Protein AF-A0A2A4AJT2-F1 (afdb_monomer)

Sequence (82 aa):
MLNNLSKVLITQPLESRADLYSALGTIRGCNTCTAPHNLDDLADFLREHKVETIVSSAWKLSTTDTAAVLEVLGDNGVRLFR

Secondary structure (DSSP, 8-state):
-----SEEEE-S-B-SHHHHHHHHHT-TT-TT-PPPSSHHHHHHHHHHTT--EEEES-B---HHHHHHHHHHHHHTT-EEE-

Radius of gyration: 11.41 Å; Cα contacts (8 Å, |Δi|>4): 126; chains: 1; bounding box: 29×21×27 Å

Structure (mmCIF, N/CA/C/O backbone):
data_AF-A0A2A4AJT2-F1
#
_entry.id   AF-A0A2A4AJT2-F1
#
loop_
_atom_site.group_PDB
_atom_site.id
_atom_site.type_symbol
_atom_site.label_atom_id
_atom_site.label_alt_id
_atom_site.label_comp_id
_atom_site.label_asym_id
_atom_site.label_entity_id
_atom_site.label_seq_id
_atom_site.pdbx_PDB_ins_code
_atom_site.Cartn_x
_atom_site.Cartn_y
_atom_site.Cartn_z
_atom_site.occupancy
_atom_site.B_iso_or_equiv
_atom_site.auth_seq_id
_atom_site.auth_comp_id
_atom_site.auth_asym_id
_atom_site.auth_atom_id
_atom_site.pdbx_PDB_model_num
ATOM 1 N N . MET A 1 1 ? 15.558 5.460 -15.485 1.00 44.16 1 MET A N 1
ATOM 2 C CA . MET A 1 1 ? 15.925 4.233 -14.747 1.00 44.16 1 MET A CA 1
ATOM 3 C C . MET A 1 1 ? 14.689 3.791 -13.993 1.00 44.16 1 MET A C 1
ATOM 5 O O . MET A 1 1 ? 14.148 4.607 -13.263 1.00 44.16 1 MET A O 1
ATOM 9 N N . LEU A 1 2 ? 14.195 2.574 -14.228 1.00 50.41 2 LEU A N 1
ATOM 10 C CA . LEU A 1 2 ? 13.115 2.012 -13.414 1.00 50.41 2 LEU A CA 1
ATOM 11 C C . LEU A 1 2 ? 13.712 1.677 -12.048 1.00 50.41 2 LEU A C 1
ATOM 13 O O . LEU A 1 2 ? 14.589 0.817 -11.956 1.00 50.41 2 LEU A O 1
ATOM 17 N N . ASN A 1 3 ? 13.288 2.386 -11.009 1.00 61.75 3 ASN A N 1
ATOM 18 C CA . ASN A 1 3 ? 13.677 2.035 -9.656 1.00 61.75 3 ASN A CA 1
ATOM 19 C C . ASN A 1 3 ? 12.934 0.771 -9.252 1.00 61.75 3 ASN A C 1
ATOM 21 O O . ASN A 1 3 ? 11.709 0.756 -9.201 1.00 61.75 3 ASN A O 1
ATOM 25 N N . ASN A 1 4 ? 13.696 -0.290 -9.008 1.00 74.56 4 ASN A N 1
ATOM 26 C CA . ASN A 1 4 ? 13.162 -1.563 -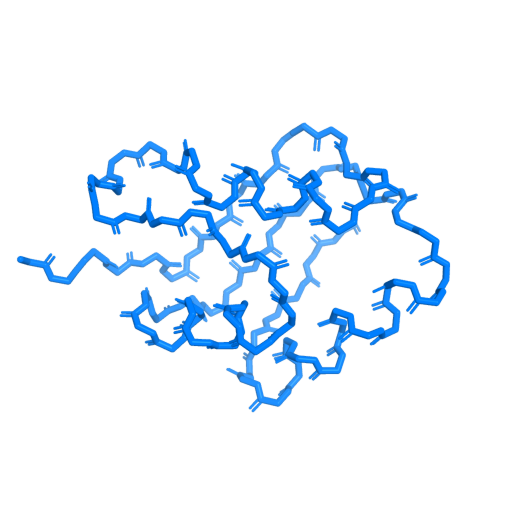8.564 1.00 74.56 4 ASN A CA 1
ATOM 27 C C . ASN A 1 4 ? 12.920 -1.496 -7.049 1.00 74.56 4 ASN A C 1
ATOM 29 O O . ASN A 1 4 ? 13.872 -1.531 -6.265 1.00 74.56 4 ASN A O 1
ATOM 33 N N . LEU A 1 5 ? 11.652 -1.376 -6.652 1.00 83.62 5 LEU A N 1
ATOM 34 C CA . LEU A 1 5 ? 11.204 -1.310 -5.261 1.00 83.62 5 LEU A CA 1
ATOM 35 C C . LEU A 1 5 ? 10.715 -2.677 -4.770 1.00 83.62 5 LEU A C 1
ATOM 37 O O . LEU A 1 5 ? 9.674 -2.771 -4.126 1.00 83.62 5 LEU A O 1
ATOM 41 N N . SER A 1 6 ? 11.484 -3.738 -5.041 1.00 89.88 6 SER A N 1
ATOM 42 C CA . SER A 1 6 ? 11.147 -5.115 -4.634 1.00 89.88 6 SER A CA 1
ATOM 43 C C . SER A 1 6 ? 10.644 -5.232 -3.188 1.00 89.88 6 SER A C 1
ATOM 45 O O . SER A 1 6 ? 9.736 -6.016 -2.911 1.00 89.88 6 SER A O 1
ATOM 47 N N . LYS A 1 7 ? 11.181 -4.421 -2.265 1.00 92.50 7 LYS A N 1
ATOM 48 C CA . LYS A 1 7 ? 10.721 -4.334 -0.876 1.00 92.50 7 LYS A CA 1
ATOM 49 C C . LYS A 1 7 ? 10.464 -2.889 -0.471 1.00 92.50 7 LYS A C 1
ATOM 51 O O . LYS A 1 7 ? 11.369 -2.058 -0.531 1.00 92.50 7 LYS A O 1
ATOM 56 N N . VAL A 1 8 ? 9.259 -2.628 0.023 1.00 93.25 8 VAL A N 1
ATOM 57 C CA . VAL A 1 8 ? 8.842 -1.333 0.565 1.00 93.25 8 VAL A CA 1
ATOM 58 C C . VAL A 1 8 ? 8.613 -1.474 2.066 1.00 93.25 8 VAL A C 1
ATOM 60 O O . VAL A 1 8 ? 7.846 -2.329 2.503 1.00 93.25 8 VAL A O 1
ATOM 63 N N . LEU A 1 9 ? 9.281 -0.635 2.859 1.00 94.06 9 LEU A N 1
ATOM 64 C CA . LEU A 1 9 ? 9.085 -0.543 4.305 1.00 94.06 9 LEU A CA 1
ATOM 65 C C . LEU A 1 9 ? 8.361 0.763 4.635 1.00 94.06 9 LEU A C 1
ATOM 67 O O . LEU A 1 9 ? 8.873 1.844 4.351 1.00 94.06 9 LEU A O 1
ATOM 71 N N . ILE A 1 10 ? 7.202 0.649 5.275 1.00 94.69 10 ILE A N 1
ATOM 72 C CA . ILE A 1 10 ? 6.386 1.767 5.739 1.00 94.69 10 ILE A CA 1
ATOM 73 C C . ILE A 1 10 ? 6.397 1.750 7.265 1.00 94.69 10 ILE A C 1
ATOM 75 O O . ILE A 1 10 ? 5.908 0.812 7.895 1.00 94.69 10 ILE A O 1
ATOM 79 N N . THR A 1 11 ? 6.997 2.778 7.861 1.00 94.44 11 THR A N 1
ATOM 80 C CA . THR A 1 11 ? 7.175 2.872 9.318 1.00 94.44 11 THR A CA 1
ATOM 81 C C . THR A 1 11 ? 6.167 3.790 10.007 1.00 94.44 11 THR A C 1
ATOM 83 O O . THR A 1 11 ? 6.054 3.745 11.233 1.00 94.44 11 THR A O 1
ATOM 86 N N . GLN A 1 12 ? 5.445 4.617 9.246 1.00 93.75 12 GLN A N 1
ATOM 87 C CA . GLN A 1 12 ? 4.383 5.477 9.767 1.00 93.75 12 GLN A CA 1
ATOM 88 C C . GLN A 1 12 ? 3.066 4.700 9.948 1.00 93.75 12 GLN A C 1
ATOM 90 O O . GLN A 1 12 ? 2.837 3.728 9.224 1.00 93.75 12 GLN A O 1
ATOM 95 N N . PRO A 1 13 ? 2.181 5.118 10.874 1.00 95.25 13 PRO A N 1
ATOM 96 C CA . PRO A 1 13 ? 0.837 4.561 10.981 1.00 95.25 13 PRO A CA 1
ATOM 97 C C . PRO A 1 13 ? 0.044 4.745 9.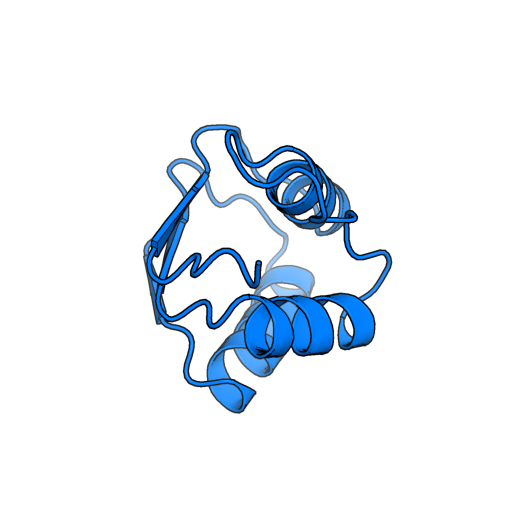688 1.00 95.25 13 PRO A C 1
ATOM 99 O O . PRO A 1 13 ? 0.035 5.829 9.109 1.00 95.25 13 PRO A O 1
ATOM 102 N N . LEU A 1 14 ? -0.635 3.682 9.264 1.00 96.56 14 LEU A N 1
ATOM 103 C CA . LEU A 1 14 ? -1.560 3.703 8.140 1.00 96.56 14 LEU A CA 1
ATOM 104 C C . LEU A 1 14 ? -2.978 3.589 8.689 1.00 96.56 14 LEU A C 1
ATOM 106 O O . LEU A 1 14 ? -3.383 2.496 9.081 1.00 96.56 14 LEU A O 1
ATOM 110 N N . GLU A 1 15 ? -3.717 4.695 8.753 1.00 96.94 15 GLU A N 1
ATOM 111 C CA . GLU A 1 15 ? -5.088 4.741 9.292 1.00 96.94 15 GLU A CA 1
ATOM 112 C C . GLU A 1 15 ? -6.133 4.772 8.167 1.00 96.94 15 GLU A C 1
ATOM 114 O O . GLU A 1 15 ? -7.275 4.349 8.344 1.00 96.94 15 GLU A O 1
ATOM 119 N N . SER A 1 16 ? -5.716 5.189 6.973 1.00 96.81 16 SER A N 1
ATOM 120 C CA . SER A 1 16 ? -6.530 5.287 5.769 1.00 96.81 16 SER A CA 1
ATOM 121 C C . SER A 1 16 ? -5.762 4.844 4.516 1.00 96.81 16 SER A C 1
ATOM 123 O O . SER A 1 16 ? -4.534 4.730 4.510 1.00 9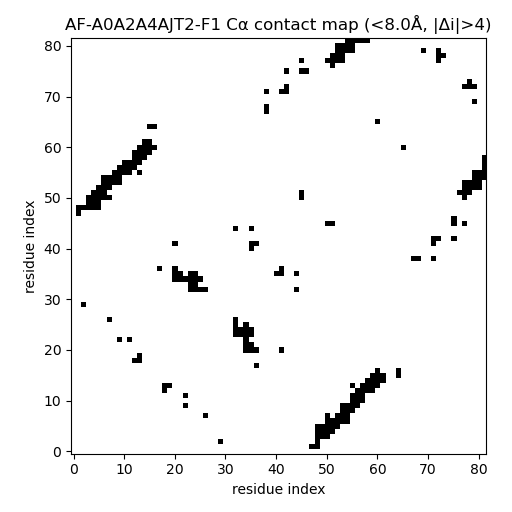6.81 16 SER A O 1
ATOM 125 N N . ARG A 1 17 ? -6.481 4.643 3.403 1.00 96.25 17 ARG A N 1
ATOM 126 C CA . ARG A 1 17 ? -5.854 4.425 2.085 1.00 96.25 17 ARG A CA 1
ATOM 127 C C . ARG A 1 17 ? -4.983 5.607 1.648 1.00 96.25 17 ARG A C 1
ATOM 129 O O . ARG A 1 17 ? -3.940 5.392 1.045 1.00 96.25 17 ARG A O 1
ATOM 136 N N . ALA A 1 18 ? -5.372 6.835 1.995 1.00 95.62 18 ALA A N 1
ATOM 137 C CA . ALA A 1 18 ? -4.596 8.027 1.667 1.00 95.62 18 ALA A CA 1
ATOM 138 C C . ALA A 1 18 ? -3.212 8.015 2.337 1.00 95.62 18 ALA A C 1
ATOM 140 O O . ALA A 1 18 ? -2.228 8.390 1.700 1.00 95.62 18 ALA A O 1
ATOM 141 N N . ASP A 1 19 ? -3.114 7.512 3.573 1.00 96.06 19 ASP A N 1
ATOM 142 C CA . ASP A 1 19 ? -1.827 7.371 4.266 1.00 96.06 19 ASP A CA 1
ATOM 143 C C . ASP A 1 19 ? -0.914 6.379 3.547 1.00 96.06 19 ASP A C 1
ATOM 145 O O . ASP A 1 19 ? 0.280 6.637 3.389 1.00 96.06 19 ASP A O 1
ATOM 149 N N . LEU A 1 20 ? -1.479 5.260 3.075 1.00 95.88 20 LEU A N 1
ATOM 150 C CA . LEU A 1 20 ? -0.740 4.267 2.296 1.00 95.88 20 LEU A CA 1
ATOM 151 C C . LEU A 1 20 ? -0.213 4.896 1.006 1.00 95.88 20 LEU A C 1
ATOM 153 O O . LEU A 1 20 ? 0.968 4.772 0.691 1.00 95.88 20 LEU A O 1
ATOM 157 N N . TYR A 1 21 ? -1.071 5.598 0.272 1.00 96.25 21 TYR A N 1
ATOM 158 C CA . TYR A 1 21 ? -0.681 6.193 -0.998 1.00 96.25 21 TYR A CA 1
ATOM 159 C C . TYR A 1 21 ? 0.374 7.288 -0.828 1.00 96.25 21 TYR A C 1
ATOM 161 O O . TYR A 1 21 ? 1.360 7.330 -1.566 1.00 96.25 21 TYR A O 1
ATOM 169 N N . SER A 1 22 ? 0.213 8.134 0.190 1.00 94.75 22 SER A N 1
ATOM 170 C CA . SER A 1 22 ? 1.192 9.161 0.541 1.00 94.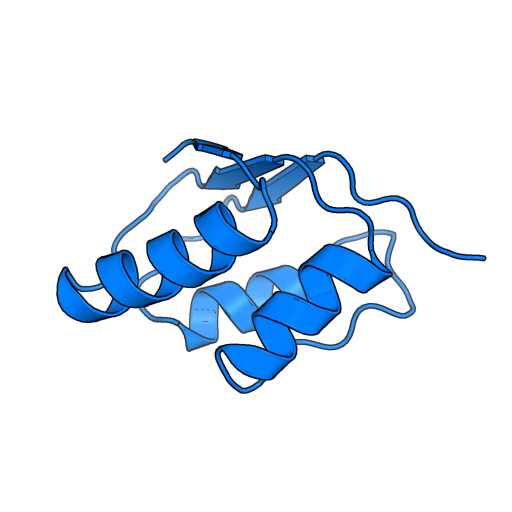75 22 SER A CA 1
ATOM 171 C C . SER A 1 22 ? 2.542 8.548 0.934 1.00 94.75 22 SER A C 1
ATOM 173 O O . SER A 1 22 ? 3.591 9.020 0.487 1.00 94.75 22 SER A O 1
ATOM 175 N N . ALA A 1 23 ? 2.536 7.449 1.698 1.00 94.19 23 ALA A N 1
ATOM 176 C CA . ALA A 1 23 ? 3.755 6.721 2.045 1.00 94.19 23 ALA A CA 1
ATOM 177 C C . ALA A 1 23 ? 4.478 6.178 0.798 1.00 94.19 23 ALA A C 1
ATOM 179 O O . ALA A 1 23 ? 5.700 6.279 0.704 1.00 94.19 23 ALA A O 1
ATOM 180 N N . LEU A 1 24 ? 3.740 5.658 -0.190 1.00 93.00 24 LEU A N 1
ATOM 181 C CA . LEU A 1 24 ? 4.317 5.168 -1.450 1.00 93.00 24 LEU A CA 1
ATOM 182 C C . LEU A 1 24 ? 4.908 6.298 -2.309 1.00 93.00 24 LEU A C 1
ATOM 184 O O . LEU A 1 24 ? 5.982 6.139 -2.890 1.00 93.00 24 LEU A O 1
ATOM 188 N N . GLY A 1 25 ? 4.263 7.466 -2.334 1.00 90.12 25 GLY A N 1
ATOM 189 C CA . GLY A 1 25 ? 4.769 8.647 -3.041 1.00 90.12 25 GLY A CA 1
ATOM 190 C C . GLY A 1 25 ? 5.987 9.313 -2.392 1.00 90.12 25 GLY A C 1
ATOM 191 O O . GLY A 1 25 ? 6.613 10.173 -3.002 1.00 90.12 25 GLY A O 1
ATOM 192 N N . THR A 1 26 ? 6.346 8.934 -1.163 1.00 89.75 26 THR A N 1
ATOM 193 C CA . THR A 1 26 ? 7.459 9.540 -0.407 1.00 89.75 26 THR A CA 1
ATOM 194 C C . THR A 1 26 ? 8.637 8.584 -0.194 1.00 89.75 26 THR A C 1
ATOM 196 O O . THR A 1 26 ? 9.546 8.865 0.595 1.00 89.75 26 THR A O 1
ATOM 199 N N . ILE A 1 27 ? 8.672 7.465 -0.929 1.00 88.12 27 ILE A N 1
ATOM 200 C CA . ILE A 1 27 ? 9.750 6.473 -0.845 1.00 88.12 27 ILE A CA 1
ATOM 201 C C . ILE A 1 27 ? 11.092 7.113 -1.212 1.00 88.12 27 ILE A C 1
ATOM 203 O O . ILE A 1 27 ? 11.330 7.564 -2.337 1.00 88.12 27 ILE A O 1
ATOM 207 N N . ARG A 1 28 ? 12.022 7.102 -0.251 1.00 79.75 28 ARG A N 1
ATOM 208 C CA . ARG A 1 28 ? 13.373 7.625 -0.464 1.00 79.75 28 ARG A CA 1
ATOM 209 C C . ARG A 1 28 ? 14.080 6.871 -1.580 1.00 79.75 28 ARG A C 1
ATOM 211 O O . ARG A 1 28 ? 14.080 5.646 -1.627 1.00 79.75 28 ARG A O 1
ATOM 218 N N . GLY A 1 29 ? 14.737 7.631 -2.446 1.00 75.62 29 GLY A N 1
ATOM 219 C CA . GLY A 1 29 ? 15.447 7.088 -3.594 1.00 75.62 29 GLY A CA 1
ATOM 220 C C . GLY A 1 29 ? 14.552 6.842 -4.802 1.00 75.62 29 GLY A C 1
ATOM 221 O O . GLY A 1 29 ? 15.111 6.545 -5.847 1.00 75.62 29 GLY A O 1
ATOM 222 N N . CYS A 1 30 ? 13.225 7.018 -4.712 1.00 80.00 30 CYS A N 1
ATOM 223 C CA . CYS A 1 30 ? 12.307 6.925 -5.845 1.00 80.00 30 CYS A CA 1
ATOM 224 C C . CYS A 1 30 ? 11.842 8.290 -6.362 1.00 80.00 30 CYS A C 1
ATOM 226 O O . CYS A 1 30 ? 10.751 8.754 -6.061 1.00 80.00 30 CYS A O 1
ATOM 228 N N . ASN A 1 31 ? 12.669 8.917 -7.201 1.00 75.62 31 ASN A N 1
ATOM 229 C CA . ASN A 1 31 ? 12.397 10.259 -7.733 1.00 75.62 31 ASN A CA 1
ATOM 230 C C . ASN A 1 31 ? 11.233 10.311 -8.739 1.00 75.62 31 ASN A C 1
ATOM 232 O O . ASN A 1 31 ? 10.780 11.398 -9.079 1.00 75.62 31 ASN A O 1
ATOM 236 N N . THR A 1 32 ? 10.788 9.161 -9.250 1.00 78.56 32 THR A N 1
ATOM 237 C CA . THR A 1 32 ? 9.653 9.052 -10.180 1.00 78.56 32 THR A CA 1
ATOM 238 C C . THR A 1 32 ? 8.399 8.485 -9.522 1.00 78.56 32 THR A C 1
ATOM 240 O O . THR A 1 32 ? 7.378 8.378 -10.192 1.00 78.56 32 THR A O 1
ATOM 243 N N . CYS A 1 33 ? 8.463 8.101 -8.243 1.00 83.25 33 CYS A N 1
ATOM 244 C CA . CYS A 1 33 ? 7.301 7.573 -7.542 1.00 83.25 33 CYS A CA 1
ATOM 245 C C . CYS A 1 33 ? 6.303 8.703 -7.317 1.00 83.25 33 CYS A C 1
ATOM 247 O O . CYS A 1 33 ? 6.572 9.644 -6.573 1.00 83.25 33 CYS A O 1
ATOM 249 N N . THR A 1 34 ? 5.146 8.593 -7.958 1.00 86.81 34 THR A N 1
ATOM 250 C CA . THR A 1 34 ? 4.002 9.459 -7.678 1.00 86.81 34 THR A CA 1
ATOM 251 C C . THR A 1 34 ? 3.072 8.715 -6.732 1.00 86.81 34 THR A C 1
ATOM 253 O O . THR A 1 34 ? 2.898 7.504 -6.863 1.00 86.81 34 THR A O 1
ATOM 256 N N . ALA A 1 35 ? 2.510 9.421 -5.749 1.00 91.50 35 ALA A N 1
ATOM 257 C CA . ALA A 1 35 ? 1.527 8.827 -4.853 1.00 91.50 35 ALA A CA 1
ATOM 258 C C . ALA A 1 35 ? 0.316 8.338 -5.670 1.00 91.50 35 ALA A C 1
ATOM 260 O O . ALA A 1 35 ? -0.195 9.107 -6.487 1.00 91.50 35 ALA A O 1
ATOM 261 N N . PRO A 1 36 ? -0.163 7.104 -5.449 1.00 94.81 36 PRO A N 1
ATOM 262 C CA . PRO A 1 36 ? -1.448 6.677 -5.987 1.00 94.81 36 PRO A CA 1
ATOM 263 C C . PRO A 1 36 ? -2.596 7.579 -5.503 1.00 94.81 36 PRO A C 1
ATOM 265 O O . PRO A 1 36 ? -2.525 8.160 -4.420 1.00 94.81 36 PRO A O 1
ATOM 268 N N . HIS A 1 37 ? -3.691 7.673 -6.253 1.00 94.81 37 HIS A N 1
ATOM 269 C CA . HIS A 1 37 ? -4.887 8.404 -5.803 1.00 94.81 37 HIS A CA 1
ATOM 270 C C . HIS A 1 37 ? -6.077 7.474 -5.550 1.00 94.81 37 HIS A C 1
ATOM 272 O O . HIS A 1 37 ? -7.036 7.849 -4.873 1.00 94.81 37 HIS A O 1
ATOM 278 N N . ASN A 1 38 ? -6.021 6.250 -6.069 1.00 96.56 38 ASN A N 1
ATOM 279 C CA . ASN A 1 38 ? -7.069 5.242 -5.973 1.00 96.56 38 ASN A CA 1
ATOM 280 C C . ASN A 1 38 ? -6.457 3.818 -6.021 1.00 96.56 38 ASN A C 1
ATOM 282 O O . ASN A 1 38 ? -5.239 3.656 -5.959 1.00 96.56 38 ASN A O 1
ATOM 286 N N . LEU A 1 39 ? -7.306 2.786 -6.060 1.00 97.31 39 LEU A N 1
ATOM 287 C CA . LEU A 1 39 ? -6.873 1.381 -6.064 1.00 97.31 39 LEU A CA 1
ATOM 288 C C . LEU A 1 39 ? -6.271 0.931 -7.406 1.00 97.31 39 LEU A C 1
ATOM 290 O O . LEU A 1 39 ? -5.379 0.085 -7.407 1.00 97.31 39 LEU A O 1
ATOM 294 N N . ASP A 1 40 ? -6.709 1.516 -8.517 1.00 97.06 40 ASP A N 1
ATOM 295 C CA . ASP A 1 40 ? -6.162 1.237 -9.846 1.00 97.06 40 ASP A CA 1
ATOM 296 C C . ASP A 1 40 ? -4.761 1.848 -9.976 1.00 97.06 40 ASP A C 1
ATOM 298 O O . ASP A 1 40 ? -3.811 1.146 -10.316 1.00 97.06 40 ASP A O 1
ATOM 302 N N . ASP A 1 41 ? -4.596 3.106 -9.553 1.00 96.75 41 ASP A N 1
ATOM 303 C CA . ASP A 1 41 ? -3.290 3.767 -9.457 1.00 96.75 41 ASP A CA 1
ATOM 304 C C . ASP A 1 41 ? -2.332 2.974 -8.550 1.00 96.75 41 ASP A C 1
ATOM 306 O O . ASP A 1 41 ? -1.127 2.924 -8.797 1.00 96.75 41 ASP A O 1
ATOM 310 N N . LEU A 1 42 ? -2.849 2.351 -7.479 1.00 97.31 42 LEU A N 1
ATOM 311 C CA . LEU A 1 42 ? -2.052 1.470 -6.627 1.00 97.31 42 LEU A CA 1
ATOM 312 C C . LEU A 1 42 ? -1.599 0.237 -7.415 1.00 97.31 42 LEU A C 1
ATOM 314 O O . LEU A 1 42 ? -0.421 -0.105 -7.360 1.00 97.31 42 LEU A O 1
ATOM 318 N N . ALA A 1 43 ? -2.496 -0.426 -8.146 1.00 96.81 43 ALA A N 1
ATOM 319 C CA . ALA A 1 43 ? -2.144 -1.583 -8.964 1.00 96.81 43 ALA A CA 1
ATOM 320 C C . ALA A 1 43 ? -1.054 -1.239 -9.994 1.00 96.81 43 ALA A C 1
ATOM 322 O O . ALA A 1 43 ? -0.082 -1.986 -10.142 1.00 96.81 43 ALA A O 1
ATOM 323 N N . ASP A 1 44 ? -1.182 -0.090 -10.655 1.00 95.31 44 ASP A N 1
ATOM 324 C CA . ASP A 1 44 ? -0.208 0.392 -11.633 1.00 95.31 44 ASP A CA 1
ATOM 325 C C . ASP A 1 44 ? 1.138 0.702 -10.977 1.00 95.31 44 ASP A C 1
ATOM 327 O O . ASP A 1 44 ? 2.168 0.202 -11.436 1.00 95.31 44 ASP A O 1
ATOM 331 N N . PHE A 1 45 ? 1.137 1.383 -9.827 1.00 94.62 45 PHE A N 1
ATOM 332 C CA . PHE A 1 45 ? 2.351 1.645 -9.051 1.00 94.62 45 PHE A CA 1
ATOM 333 C C . PHE A 1 45 ? 3.118 0.353 -8.721 1.00 94.62 45 PHE A C 1
ATOM 335 O O . PHE A 1 45 ? 4.340 0.284 -8.886 1.00 94.62 45 PHE A O 1
ATOM 342 N N . LEU A 1 46 ? 2.419 -0.694 -8.267 1.00 94.75 46 LEU A N 1
ATOM 343 C CA . LEU A 1 46 ? 3.047 -1.970 -7.903 1.00 94.75 46 LEU A CA 1
ATOM 344 C C . LEU A 1 46 ? 3.727 -2.630 -9.110 1.00 94.75 46 LEU A C 1
ATOM 346 O O . LEU A 1 46 ? 4.847 -3.136 -8.980 1.00 94.75 46 LEU A O 1
ATOM 350 N N . ARG A 1 47 ? 3.082 -2.592 -10.283 1.00 93.88 47 ARG A N 1
ATOM 351 C CA . ARG A 1 47 ? 3.609 -3.165 -11.532 1.00 93.88 47 ARG A CA 1
ATOM 352 C C . ARG A 1 47 ? 4.791 -2.369 -12.066 1.00 93.88 47 ARG A C 1
ATOM 354 O O . ARG A 1 47 ? 5.830 -2.953 -12.379 1.00 93.88 47 ARG A O 1
ATOM 361 N N . GLU A 1 48 ? 4.648 -1.050 -12.148 1.00 92.31 48 GLU A N 1
ATOM 362 C CA . GLU A 1 48 ? 5.670 -0.148 -12.683 1.00 92.31 48 GLU A CA 1
ATOM 363 C C . GLU A 1 48 ? 6.965 -0.218 -11.873 1.00 92.31 48 GLU A C 1
ATOM 365 O O . GLU A 1 48 ? 8.062 -0.294 -12.437 1.00 92.31 48 GLU A O 1
ATOM 370 N N . HIS A 1 49 ? 6.844 -0.265 -10.545 1.00 91.38 49 HIS A N 1
ATOM 371 C CA . HIS A 1 49 ? 7.986 -0.286 -9.634 1.00 91.38 49 HIS A CA 1
ATOM 372 C C . HIS A 1 49 ? 8.434 -1.691 -9.216 1.00 91.38 49 HIS A C 1
ATOM 374 O O . HIS A 1 49 ? 9.399 -1.817 -8.456 1.00 91.38 49 HIS A O 1
ATOM 380 N N . LYS A 1 50 ? 7.787 -2.743 -9.742 1.00 92.44 50 LYS A N 1
ATOM 381 C CA . LYS A 1 50 ? 8.076 -4.158 -9.447 1.00 92.44 50 LYS A CA 1
ATOM 382 C C . LYS A 1 50 ? 8.117 -4.441 -7.945 1.00 92.44 50 LYS A C 1
ATOM 384 O O . LYS A 1 50 ? 9.053 -5.056 -7.434 1.00 92.44 50 LYS A O 1
ATOM 389 N N . VAL A 1 51 ? 7.116 -3.938 -7.233 1.00 94.00 51 VAL A N 1
ATOM 390 C CA . VAL A 1 51 ? 6.988 -4.173 -5.796 1.00 94.00 51 VAL A CA 1
ATOM 391 C C . VAL A 1 51 ? 6.611 -5.633 -5.580 1.00 94.00 51 VAL A C 1
ATOM 393 O O . VAL A 1 51 ? 5.627 -6.102 -6.133 1.00 94.00 51 VAL A O 1
ATOM 396 N N . GLU A 1 52 ? 7.368 -6.355 -4.757 1.00 96.38 52 GLU A N 1
ATOM 397 C CA . GLU A 1 52 ? 7.075 -7.759 -4.427 1.00 96.38 52 GLU A CA 1
ATOM 398 C C . GLU A 1 52 ? 6.604 -7.911 -2.980 1.00 96.38 52 GLU A C 1
ATOM 400 O O . GLU A 1 52 ? 5.977 -8.902 -2.595 1.00 96.38 52 GLU A O 1
ATOM 405 N N . THR A 1 53 ? 6.981 -6.976 -2.108 1.00 96.69 53 THR A N 1
ATOM 406 C CA . THR A 1 53 ? 6.699 -7.063 -0.678 1.00 96.69 53 THR A CA 1
ATOM 407 C C . THR A 1 53 ? 6.547 -5.681 -0.056 1.00 96.69 53 THR A C 1
ATOM 409 O O . THR A 1 53 ? 7.415 -4.823 -0.210 1.00 96.69 53 THR A O 1
ATOM 412 N N . ILE A 1 54 ? 5.474 -5.504 0.711 1.00 96.31 54 ILE A N 1
ATOM 413 C CA . ILE A 1 54 ? 5.231 -4.342 1.564 1.00 96.31 54 ILE A CA 1
ATOM 414 C C . ILE A 1 54 ? 5.300 -4.800 3.021 1.00 96.31 54 ILE A C 1
ATOM 416 O O . ILE A 1 54 ? 4.666 -5.781 3.407 1.00 96.31 54 ILE A O 1
ATOM 420 N N . VAL A 1 55 ? 6.074 -4.085 3.831 1.00 96.50 55 VAL A N 1
ATOM 421 C CA . VAL A 1 55 ? 6.144 -4.263 5.283 1.00 96.50 55 VAL A CA 1
ATOM 422 C C . VAL A 1 55 ? 5.620 -2.992 5.936 1.00 96.50 55 VAL A C 1
ATOM 424 O O . VAL A 1 55 ? 6.180 -1.920 5.724 1.00 96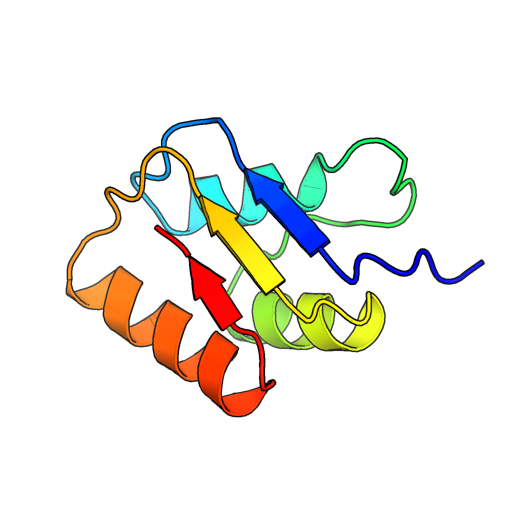.50 55 VAL A O 1
ATOM 427 N N . SER A 1 56 ? 4.561 -3.108 6.727 1.00 96.69 56 SER A N 1
ATOM 428 C CA . SER A 1 56 ? 3.954 -2.015 7.482 1.00 96.69 56 SER A CA 1
ATOM 429 C C . SER A 1 56 ? 4.181 -2.237 8.973 1.00 96.69 56 SER A C 1
ATOM 431 O O . SER A 1 56 ? 3.825 -3.285 9.495 1.00 96.69 56 SER A O 1
ATOM 433 N N . SER A 1 57 ? 4.734 -1.251 9.678 1.00 94.81 57 SER A N 1
ATOM 434 C CA . SER A 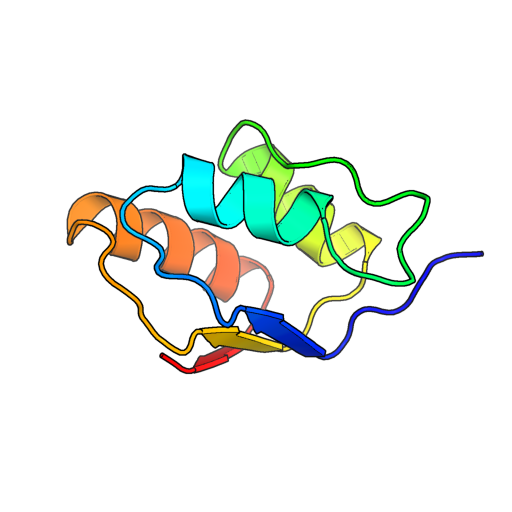1 57 ? 4.922 -1.332 11.136 1.00 94.81 57 SER A CA 1
ATOM 435 C C . SER A 1 57 ? 3.627 -1.131 11.932 1.00 94.81 57 SER A C 1
ATOM 437 O O . SER A 1 57 ? 3.543 -1.553 13.083 1.00 94.81 57 SER A O 1
ATOM 439 N N . ALA A 1 58 ? 2.645 -0.434 11.355 1.00 95.62 58 ALA A N 1
ATOM 440 C CA . ALA A 1 58 ? 1.434 -0.015 12.051 1.00 95.62 58 ALA A CA 1
ATOM 441 C C . ALA A 1 58 ? 0.239 0.044 11.088 1.00 95.62 58 ALA A C 1
ATOM 443 O O . ALA A 1 58 ? -0.159 1.111 10.619 1.00 95.62 58 ALA A O 1
ATOM 444 N N . TRP A 1 59 ? -0.343 -1.125 10.807 1.00 96.88 59 TRP A N 1
ATOM 445 C CA . TRP A 1 59 ? -1.524 -1.252 9.952 1.00 96.88 59 TRP A CA 1
ATOM 446 C C . TRP A 1 59 ? -2.815 -1.032 10.744 1.00 96.88 59 TRP A C 1
ATOM 448 O O . TRP A 1 59 ? -3.214 -1.880 11.542 1.00 96.88 59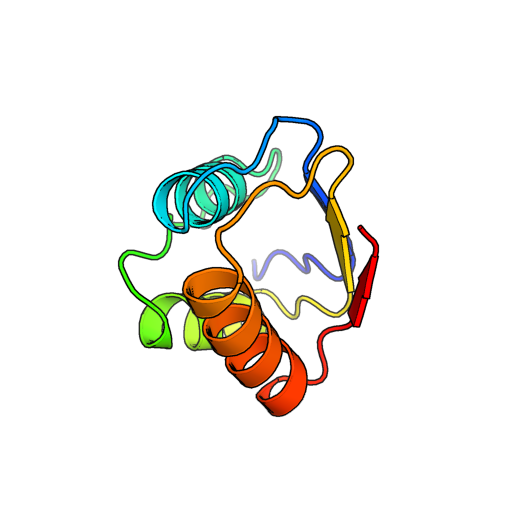 TRP A O 1
ATOM 458 N N . LYS A 1 60 ? -3.480 0.101 10.515 1.00 97.19 60 LYS A N 1
ATOM 459 C CA . LYS A 1 60 ? -4.712 0.509 11.210 1.00 97.19 60 LYS A CA 1
ATOM 460 C C . LYS A 1 60 ? -5.865 0.859 10.262 1.00 97.19 60 LYS A C 1
ATOM 462 O O . LYS A 1 60 ? -6.859 1.423 10.710 1.00 97.19 60 LYS A O 1
ATOM 467 N N . LEU A 1 61 ? -5.753 0.523 8.974 1.00 96.44 61 LEU A N 1
ATOM 468 C CA . LEU A 1 61 ? -6.851 0.669 8.017 1.00 96.44 61 LEU A CA 1
ATOM 469 C C . LEU A 1 61 ? -8.111 -0.035 8.533 1.00 96.44 61 LEU A C 1
ATOM 471 O O . LEU A 1 61 ? -8.035 -1.097 9.159 1.00 96.44 61 LEU A O 1
ATOM 475 N N . SER A 1 62 ? -9.276 0.514 8.182 1.00 97.12 62 SER A N 1
ATOM 476 C CA . SER A 1 62 ? -10.560 -0.152 8.407 1.00 97.12 62 SER A CA 1
ATOM 477 C C . SER A 1 62 ? -10.576 -1.559 7.789 1.00 97.12 62 SER A C 1
ATOM 479 O O . SER A 1 62 ? -9.796 -1.872 6.884 1.00 97.12 62 SER A O 1
ATOM 481 N N . THR A 1 63 ? -11.471 -2.432 8.252 1.00 96.62 63 THR A N 1
ATOM 482 C CA . THR A 1 63 ? -11.628 -3.780 7.677 1.00 96.62 63 THR A CA 1
ATOM 483 C C . THR A 1 63 ? -11.988 -3.728 6.193 1.00 96.62 63 THR A C 1
ATOM 485 O O . THR A 1 63 ? -11.432 -4.493 5.408 1.00 96.62 63 THR A O 1
ATOM 488 N N . THR A 1 64 ? -12.853 -2.789 5.802 1.00 96.81 64 THR A N 1
ATOM 489 C CA . THR A 1 64 ? -13.252 -2.558 4.408 1.00 96.81 64 THR A CA 1
ATOM 490 C C . THR A 1 64 ? -12.070 -2.116 3.547 1.00 96.81 64 THR A C 1
ATOM 492 O O . THR A 1 64 ? -11.807 -2.722 2.512 1.00 96.81 64 THR A O 1
ATOM 495 N N . ASP A 1 65 ? -11.315 -1.103 3.984 1.00 96.88 65 ASP A N 1
ATOM 496 C CA . ASP A 1 65 ? -10.152 -0.618 3.228 1.00 96.88 65 ASP A CA 1
ATOM 497 C C . ASP A 1 65 ? -9.041 -1.667 3.170 1.00 96.88 65 ASP A C 1
ATOM 499 O O . ASP A 1 65 ? -8.383 -1.835 2.147 1.00 96.88 65 ASP A O 1
ATOM 503 N N . THR A 1 66 ? -8.853 -2.403 4.264 1.00 97.38 66 THR A N 1
ATOM 504 C CA . THR A 1 66 ? -7.919 -3.523 4.334 1.00 97.38 66 THR A CA 1
ATOM 505 C C . THR A 1 66 ? -8.245 -4.580 3.286 1.00 97.38 66 THR A C 1
ATOM 507 O O . THR A 1 66 ? -7.337 -5.020 2.588 1.00 97.38 66 THR A O 1
ATOM 510 N N . ALA A 1 67 ? -9.508 -5.003 3.185 1.00 97.81 67 ALA A N 1
ATOM 511 C CA . ALA A 1 67 ? -9.918 -6.020 2.222 1.00 97.81 67 ALA A CA 1
ATOM 512 C C . ALA A 1 67 ? -9.655 -5.557 0.783 1.00 97.81 67 ALA A C 1
ATOM 514 O O . ALA A 1 67 ? -9.030 -6.286 0.020 1.00 97.81 67 ALA A O 1
ATOM 515 N N . ALA A 1 68 ? -10.030 -4.316 0.462 1.00 97.94 68 ALA A N 1
ATOM 516 C CA . ALA A 1 68 ? -9.827 -3.745 -0.866 1.00 97.94 68 ALA A CA 1
ATOM 517 C C . ALA A 1 68 ? -8.339 -3.625 -1.244 1.00 97.94 68 ALA A C 1
ATOM 519 O O . ALA A 1 68 ? -7.953 -3.930 -2.367 1.00 97.94 68 ALA A O 1
ATOM 520 N N . VAL A 1 69 ? -7.473 -3.216 -0.308 1.00 97.56 69 VAL A N 1
ATOM 521 C CA . VAL A 1 69 ? -6.025 -3.173 -0.570 1.00 97.56 69 VAL A CA 1
ATOM 522 C C . VAL A 1 69 ? -5.455 -4.583 -0.726 1.00 97.56 69 VAL A C 1
ATOM 524 O O . VAL A 1 69 ? -4.654 -4.810 -1.625 1.00 97.56 69 VAL A O 1
ATOM 527 N N . LEU A 1 70 ? -5.861 -5.540 0.114 1.00 97.88 70 LEU A N 1
ATOM 528 C CA . LEU A 1 70 ?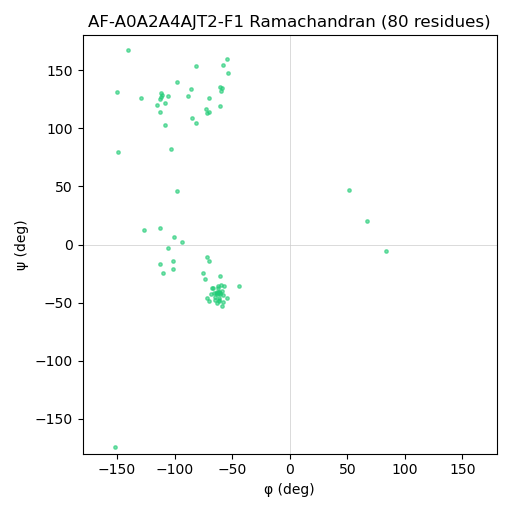 -5.390 -6.926 0.016 1.00 97.88 70 LEU A CA 1
ATOM 529 C C . LEU A 1 70 ? -5.773 -7.591 -1.309 1.00 97.88 70 LEU A C 1
ATOM 531 O O . LEU A 1 70 ? -4.972 -8.364 -1.824 1.00 97.88 70 LEU A O 1
ATOM 535 N N . GLU A 1 71 ? -6.948 -7.281 -1.853 1.00 98.19 71 GLU A N 1
ATOM 536 C CA . GLU A 1 71 ? -7.374 -7.732 -3.181 1.00 98.19 71 GLU A CA 1
ATOM 537 C C . GLU A 1 71 ? -6.395 -7.246 -4.258 1.00 98.19 71 GLU A C 1
ATOM 539 O O . GLU A 1 71 ? -5.778 -8.061 -4.940 1.00 98.19 71 GLU A O 1
ATOM 544 N N . VAL A 1 72 ? -6.114 -5.938 -4.299 1.00 98.25 72 VAL A N 1
ATOM 545 C CA . VAL A 1 72 ? -5.149 -5.362 -5.252 1.00 98.25 72 VAL A CA 1
ATOM 546 C C . VAL A 1 72 ? -3.743 -5.940 -5.074 1.00 98.25 72 VAL A C 1
ATOM 548 O O . VAL A 1 72 ? -3.063 -6.237 -6.058 1.00 98.25 72 VAL A O 1
ATOM 551 N N . LEU A 1 73 ? -3.273 -6.104 -3.833 1.00 97.75 73 LEU A N 1
ATOM 552 C CA . LEU A 1 73 ? -1.963 -6.707 -3.571 1.00 97.75 73 LEU A CA 1
ATOM 553 C C . LEU A 1 73 ? -1.917 -8.164 -4.048 1.00 97.75 73 LEU A C 1
ATOM 555 O O . LEU A 1 73 ? -0.936 -8.563 -4.674 1.00 97.75 73 LEU A O 1
ATOM 559 N N . GLY A 1 74 ? -2.975 -8.937 -3.791 1.00 97.88 74 GLY A N 1
ATOM 560 C CA . GLY A 1 74 ? -3.106 -10.330 -4.213 1.00 97.88 74 GLY A CA 1
ATOM 561 C C . GLY A 1 74 ? -3.084 -10.486 -5.731 1.00 97.88 74 GLY A C 1
ATOM 562 O O . GLY A 1 74 ? -2.292 -11.277 -6.245 1.00 97.88 74 GLY A O 1
ATOM 563 N N . ASP A 1 75 ? -3.860 -9.667 -6.442 1.00 97.75 75 ASP A N 1
ATOM 564 C CA . ASP A 1 75 ? -3.925 -9.662 -7.909 1.00 97.75 75 ASP A CA 1
ATOM 565 C C . ASP A 1 75 ? -2.576 -9.336 -8.564 1.00 97.75 75 ASP A C 1
ATOM 567 O O . ASP A 1 75 ? -2.289 -9.774 -9.678 1.00 97.75 75 ASP A O 1
ATOM 571 N N . ASN A 1 76 ? -1.719 -8.593 -7.859 1.00 96.81 76 ASN A N 1
ATOM 572 C CA . ASN A 1 76 ? -0.379 -8.229 -8.317 1.00 96.81 76 ASN A CA 1
ATOM 573 C C . ASN A 1 76 ? 0.737 -9.096 -7.705 1.00 96.81 76 ASN A C 1
ATOM 575 O O . ASN A 1 76 ? 1.916 -8.818 -7.921 1.00 96.81 76 ASN A O 1
ATOM 579 N N . GLY A 1 77 ? 0.397 -10.147 -6.950 1.00 96.88 77 GLY A N 1
ATOM 580 C CA . GLY A 1 77 ? 1.370 -11.062 -6.343 1.00 96.88 77 GLY A CA 1
ATOM 581 C C . GLY A 1 77 ? 2.239 -10.434 -5.245 1.00 96.88 77 GLY A C 1
ATOM 582 O O . GLY A 1 77 ? 3.311 -10.954 -4.927 1.00 96.88 77 GLY A O 1
ATOM 583 N N . VAL A 1 78 ? 1.796 -9.321 -4.658 1.00 97.69 78 VAL A N 1
ATOM 584 C CA . VAL A 1 78 ? 2.534 -8.569 -3.640 1.00 97.69 78 VAL A CA 1
ATOM 585 C C . VAL A 1 78 ? 2.215 -9.108 -2.253 1.00 97.69 78 VAL A C 1
ATOM 587 O O . VAL A 1 78 ? 1.060 -9.206 -1.842 1.00 97.69 78 VAL A O 1
ATOM 590 N N . ARG A 1 79 ? 3.255 -9.424 -1.479 1.00 97.94 79 ARG A N 1
ATOM 591 C CA . ARG A 1 79 ? 3.096 -9.888 -0.094 1.00 97.94 79 ARG A CA 1
ATOM 592 C C . ARG A 1 79 ? 3.003 -8.711 0.867 1.00 97.94 79 ARG A C 1
ATOM 594 O O . ARG A 1 79 ? 3.852 -7.824 0.824 1.00 97.94 79 ARG A O 1
ATOM 601 N N . LEU A 1 80 ? 2.041 -8.750 1.785 1.00 97.06 80 LEU A N 1
ATOM 602 C CA . LEU A 1 80 ? 1.939 -7.795 2.886 1.00 97.06 80 LEU A CA 1
ATOM 603 C C . LEU A 1 80 ? 2.369 -8.439 4.207 1.00 97.06 80 LEU A C 1
ATOM 605 O O . LEU A 1 80 ? 1.818 -9.463 4.609 1.00 97.06 80 LEU A O 1
ATOM 609 N N . PHE A 1 81 ? 3.296 -7.790 4.907 1.00 96.38 81 PHE A N 1
ATOM 610 C CA . PHE A 1 81 ? 3.598 -8.037 6.316 1.00 96.38 81 PHE A CA 1
ATOM 611 C C . PHE A 1 81 ? 3.143 -6.825 7.123 1.00 96.38 81 PHE A C 1
ATOM 613 O O . PHE A 1 81 ? 3.466 -5.693 6.764 1.00 96.38 81 PHE A O 1
ATOM 620 N N . ARG A 1 82 ? 2.367 -7.055 8.177 1.00 90.25 82 ARG A N 1
ATOM 621 C CA . ARG A 1 82 ? 1.715 -6.013 8.967 1.00 90.25 82 ARG A CA 1
ATOM 622 C C . ARG A 1 82 ? 1.569 -6.422 10.421 1.00 90.25 82 ARG A C 1
ATOM 624 O O . ARG A 1 82 ? 1.537 -7.652 10.656 1.00 90.25 82 ARG A O 1
#

Foldseek 3Di:
DQAQCQEAEAEDADQEPQSVQVSQCPDPPCPPGHRQPDLVSVLVSCVSNVHAEYEYPHYNYDPVRVVSNVVSCVVNNHYYHD

Solvent-accessible surface area (backbone atoms only — not comparable to full-atom values): 4600 Å² total; per-residue (Å²): 130,83,62,76,39,45,69,42,79,41,78,62,72,23,62,41,72,66,46,50,21,50,53,57,30,62,43,85,92,42,93,81,45,67,48,40,89,52,70,64,45,40,46,49,50,37,61,73,27,50,36,43,29,41,38,36,75,35,75,52,45,48,73,69,58,44,52,56,50,49,49,47,30,54,79,64,67,30,45,79,46,104

Mean predicted aligned error: 3.44 Å

Nearest PDB structures (foldseek):
  1yqe-assembly1_A  TM=5.076E-01  e=8.939E-02  Archaeoglobus fulgidus
  1zkp-assembly1_C  TM=4.829E-01  e=1.713E-01  Bacillus anthracis str. Ames
  7bzi-assembly1_F  TM=4.592E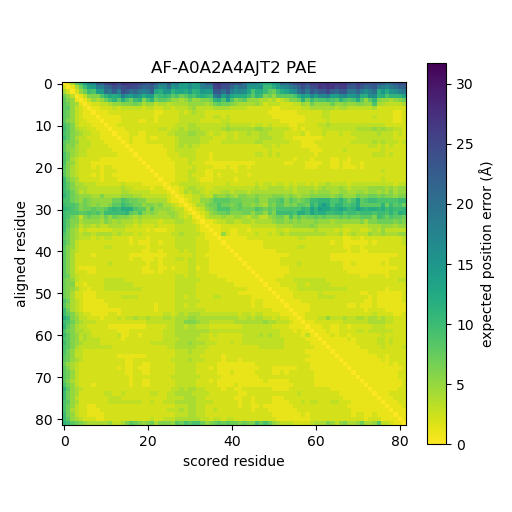-01  e=1.563E+00  uncultured bacterium
  7bzi-assembly1_E  TM=4.586E-01  e=2.163E+00  uncultured bacterium
  7bz1-assembly1_D  TM=4.162E-01  e=1.286E+00  uncultured bacterium

pLDDT: mean 92.15, std 9.65, range [44.16, 98.25]

Organism: NCBI:txid38284